Protein AF-A0A0F9FDQ5-F1 (afdb_monomer)

Nearest PDB structures (foldseek):
  1l2q-assembly1_A  TM=9.430E-01  e=1.494E-07  Methanosarcina barkeri
  1tv2-assembly1_A  TM=9.432E-01  e=2.653E-07  Methanosarcina barkeri

Secondary structure (DSSP, 8-state):
---HHHHHHHHHHSEE--HHHIIIIIIIHHHHHHHHHHT----TT-SS---HHHHHHHHHHHHHHHHHH-EEETTTTEEE---HHHHHHHHHTS-S-EEES-GGG-EEE-

Organism: NCBI:txid412755

Foldseek 3Di:
DDDPVVQVVCLQVADADAPVCLVVVQQVVLLVVLCVVLVPDQDPVCNPDPDVSNVVSVVVSVLVSCQRSADADPVSNGGRHDDSCRVVVCVVPPDPWDWDDDDPPIDIDD

Mean predicted ali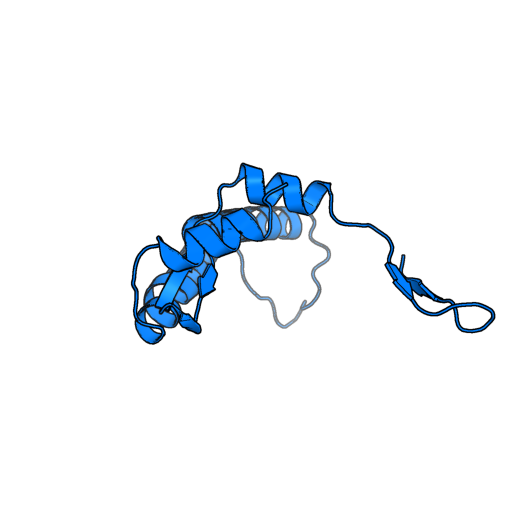gned error: 4.03 Å

Radius of gyration: 17.73 Å; Cα contacts (8 Å, |Δi|>4): 112; chains: 1; bounding box: 37×37×41 Å

Structure (mmCIF, N/CA/C/O backbone):
data_AF-A0A0F9FDQ5-F1
#
_entry.id   AF-A0A0F9FDQ5-F1
#
loop_
_atom_site.group_PDB
_atom_site.id
_atom_site.type_symbol
_atom_site.label_atom_id
_atom_site.label_alt_id
_atom_site.label_comp_id
_atom_site.label_asym_id
_atom_site.label_entity_id
_atom_site.label_seq_id
_atom_site.pdbx_PDB_ins_code
_atom_site.Cartn_x
_atom_site.Cartn_y
_atom_site.Cartn_z
_atom_site.occupancy
_atom_site.B_iso_or_equiv
_atom_site.auth_seq_id
_atom_site.auth_comp_id
_atom_site.auth_asym_id
_atom_site.auth_atom_id
_atom_site.pdbx_PDB_model_num
ATOM 1 N N . MET A 1 1 ? -9.860 3.985 -13.589 1.00 78.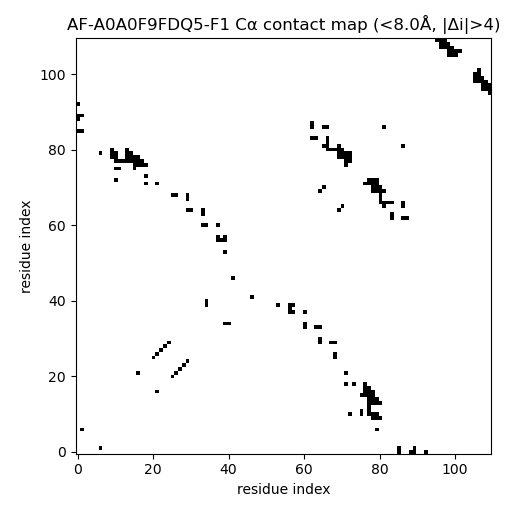19 1 MET A N 1
ATOM 2 C CA . MET A 1 1 ? -8.828 4.687 -12.793 1.00 78.19 1 MET A CA 1
ATOM 3 C C . MET A 1 1 ? -9.513 5.639 -11.818 1.00 78.19 1 MET A C 1
ATOM 5 O O . MET A 1 1 ? -10.336 6.438 -12.253 1.00 78.19 1 MET A O 1
ATOM 9 N N . ILE A 1 2 ? -9.251 5.506 -10.516 1.00 88.88 2 ILE A N 1
ATOM 10 C CA . ILE A 1 2 ? -9.774 6.426 -9.493 1.00 88.88 2 ILE A CA 1
ATOM 11 C C . ILE A 1 2 ? -9.096 7.796 -9.631 1.00 88.88 2 ILE A C 1
ATOM 13 O O . ILE A 1 2 ? -7.899 7.865 -9.901 1.00 88.88 2 ILE A O 1
ATOM 17 N N . SER A 1 3 ? -9.853 8.886 -9.491 1.00 92.88 3 SER A N 1
ATOM 18 C CA . SER A 1 3 ? -9.303 10.241 -9.582 1.00 92.88 3 SER A CA 1
ATOM 19 C C . SER A 1 3 ? -8.827 10.745 -8.221 1.00 92.88 3 SER A C 1
ATOM 21 O O . SER A 1 3 ? -9.341 10.344 -7.176 1.00 92.88 3 SER A O 1
ATOM 23 N N . VAL A 1 4 ? -7.892 11.697 -8.234 1.00 93.81 4 VAL A N 1
ATOM 24 C CA . VAL A 1 4 ? -7.413 12.365 -7.012 1.00 93.81 4 VAL A CA 1
ATOM 25 C C . VAL A 1 4 ? -8.563 13.042 -6.258 1.00 93.81 4 VAL A C 1
ATOM 27 O O . VAL A 1 4 ? -8.624 12.961 -5.038 1.00 93.81 4 VAL A O 1
ATOM 30 N N . ILE A 1 5 ? -9.527 13.636 -6.970 1.00 96.25 5 ILE A N 1
ATOM 31 C CA . ILE A 1 5 ? -10.690 14.300 -6.356 1.00 96.25 5 ILE A CA 1
ATOM 32 C C . ILE A 1 5 ? -11.536 13.301 -5.552 1.00 96.25 5 ILE A C 1
ATOM 34 O O . ILE A 1 5 ? -11.974 13.612 -4.445 1.00 96.25 5 ILE A O 1
ATOM 38 N N . GLU A 1 6 ? -11.737 12.087 -6.071 1.00 95.94 6 GLU A N 1
ATOM 39 C CA . GLU A 1 6 ? -12.472 11.039 -5.357 1.00 95.94 6 GLU A CA 1
ATOM 40 C C . GLU A 1 6 ? -11.704 10.550 -4.120 1.00 95.94 6 GLU A C 1
ATOM 42 O O . GLU A 1 6 ? -12.311 10.344 -3.068 1.00 95.94 6 GLU A O 1
ATOM 47 N N . ILE A 1 7 ? -10.372 10.444 -4.201 1.00 95.69 7 ILE A N 1
ATOM 48 C CA . ILE A 1 7 ? -9.520 10.159 -3.035 1.00 95.69 7 ILE A CA 1
ATOM 49 C C . ILE A 1 7 ? -9.661 11.257 -1.977 1.00 95.69 7 ILE A C 1
ATOM 51 O O . ILE A 1 7 ? -9.911 10.945 -0.814 1.00 95.69 7 ILE A O 1
ATOM 55 N N . CYS A 1 8 ? -9.588 12.534 -2.365 1.00 96.31 8 CYS A N 1
ATOM 56 C CA . CYS A 1 8 ? -9.777 13.657 -1.446 1.00 96.31 8 CYS A CA 1
ATOM 57 C C . CYS A 1 8 ? -11.165 13.6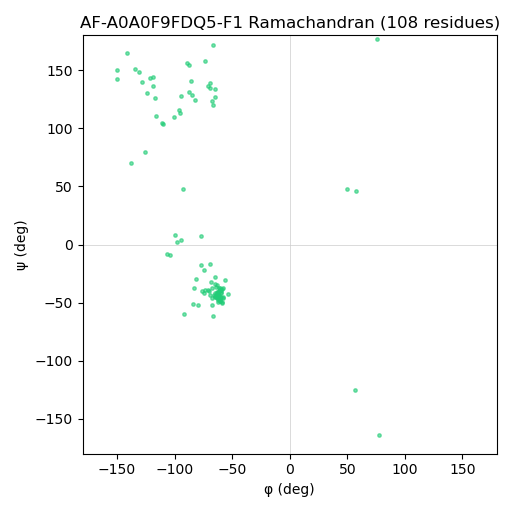27 -0.794 1.00 96.31 8 CYS A C 1
ATOM 59 O O . CYS A 1 8 ? -11.280 13.839 0.413 1.00 96.31 8 CYS A O 1
ATOM 61 N N . ARG A 1 9 ? -12.224 13.313 -1.551 1.00 96.69 9 ARG A N 1
ATOM 62 C CA . ARG A 1 9 ? -13.577 13.161 -1.000 1.00 96.69 9 ARG A CA 1
ATOM 63 C C . ARG A 1 9 ? -13.622 12.047 0.049 1.00 96.69 9 ARG A C 1
ATOM 65 O O . ARG A 1 9 ? -14.110 12.279 1.154 1.00 96.69 9 ARG A O 1
ATOM 72 N N . ARG A 1 10 ? -13.069 10.867 -0.260 1.00 97.31 10 ARG A N 1
ATOM 73 C CA . ARG A 1 10 ? -12.995 9.731 0.677 1.00 97.31 10 ARG A CA 1
ATOM 74 C C . ARG A 1 10 ? -12.143 10.044 1.903 1.00 97.31 10 ARG A C 1
ATOM 76 O O . ARG A 1 10 ? -12.505 9.603 2.986 1.00 97.31 10 ARG A O 1
ATOM 83 N N . ALA A 1 11 ? -11.080 10.833 1.765 1.00 96.56 11 ALA A N 1
ATOM 84 C CA . ALA A 1 11 ? -10.281 11.287 2.899 1.00 96.56 11 ALA A CA 1
ATOM 85 C C . ALA A 1 11 ? -11.123 12.114 3.884 1.00 96.56 11 ALA A C 1
ATOM 87 O O . ALA A 1 11 ? -11.000 11.942 5.085 1.00 96.56 11 ALA A O 1
ATOM 88 N N . HIS A 1 12 ? -12.058 12.939 3.404 1.00 95.94 12 HIS A N 1
ATOM 89 C CA . HIS A 1 12 ? -12.917 13.749 4.278 1.00 95.94 12 HIS A CA 1
ATOM 90 C C . HIS A 1 12 ? -14.120 12.980 4.852 1.00 95.94 12 HIS A C 1
ATOM 92 O O . HIS A 1 12 ? -14.580 13.293 5.953 1.00 95.94 12 HIS A O 1
ATOM 98 N N . THR A 1 13 ? -14.637 11.976 4.133 1.00 96.06 13 THR A N 1
ATOM 99 C CA . THR A 1 13 ? -15.849 11.229 4.526 1.00 96.06 13 THR A CA 1
ATOM 100 C C . THR A 1 13 ? -15.584 9.831 5.094 1.00 96.06 13 THR A C 1
ATOM 102 O O . THR A 1 13 ? -16.523 9.190 5.557 1.00 96.06 13 THR A O 1
ATOM 105 N N . GLY A 1 14 ? -14.348 9.331 5.025 1.00 93.88 14 GLY A N 1
ATOM 106 C CA . GLY A 1 14 ? -13.962 7.972 5.423 1.00 93.88 14 GLY A CA 1
ATOM 107 C C . GLY A 1 14 ? -14.080 7.712 6.924 1.00 93.88 14 GLY A C 1
ATOM 108 O O . GLY A 1 14 ? -14.325 8.625 7.707 1.00 93.88 14 GLY A O 1
ATOM 109 N N . THR A 1 15 ? -13.911 6.466 7.358 1.00 94.69 15 THR A N 1
ATOM 110 C CA . THR A 1 15 ? -14.031 6.101 8.781 1.00 94.69 15 THR A CA 1
ATOM 111 C C . THR A 1 15 ? -12.933 6.768 9.600 1.00 94.69 15 THR A C 1
ATOM 113 O O . THR A 1 15 ? -11.763 6.632 9.249 1.00 94.69 15 THR A O 1
ATOM 116 N N . LYS A 1 16 ? -13.296 7.481 10.675 1.00 96.12 16 LYS A N 1
ATOM 117 C CA . LYS A 1 16 ? -12.319 8.039 11.621 1.00 96.12 16 LYS A CA 1
ATOM 118 C C . LYS A 1 16 ? -11.656 6.918 12.411 1.00 96.12 16 LYS A C 1
ATOM 120 O O . LYS A 1 16 ? -12.357 6.039 12.904 1.00 96.12 16 LYS A O 1
ATOM 125 N N . MET A 1 17 ? -10.343 6.993 12.547 1.00 95.50 17 MET A N 1
ATOM 126 C CA . MET A 1 17 ? -9.545 6.085 13.363 1.00 95.50 17 MET A CA 1
ATOM 127 C C . MET A 1 17 ? -8.325 6.846 13.873 1.00 95.50 17 MET A C 1
ATOM 129 O O . MET A 1 17 ? -7.872 7.785 13.220 1.00 95.50 17 MET A O 1
ATOM 133 N N . ASP A 1 18 ? -7.818 6.478 15.039 1.00 96.38 18 ASP A N 1
ATOM 134 C CA . ASP A 1 18 ? -6.509 6.927 15.485 1.00 96.38 18 ASP A CA 1
ATOM 135 C C . ASP A 1 18 ? -5.393 6.206 14.711 1.00 96.38 18 ASP A C 1
ATOM 137 O O . ASP A 1 18 ? -5.590 5.141 14.122 1.00 96.38 18 ASP A O 1
ATOM 141 N N . GLN A 1 19 ? -4.214 6.822 14.679 1.00 94.88 19 GLN A N 1
ATOM 142 C CA . GLN A 1 19 ? -3.095 6.294 13.907 1.00 94.88 19 GLN A CA 1
ATOM 143 C C . GLN A 1 19 ? -2.534 5.001 14.514 1.00 94.88 19 GLN A C 1
ATOM 145 O O . GLN A 1 19 ? -2.232 4.070 13.777 1.00 94.88 19 GLN A O 1
ATOM 150 N N . GLU A 1 20 ? -2.433 4.923 15.841 1.00 96.25 20 GLU A N 1
ATOM 151 C CA . GLU A 1 20 ? -1.854 3.766 16.531 1.00 96.25 20 GLU A CA 1
ATOM 152 C C . GLU A 1 20 ? -2.693 2.500 16.308 1.00 96.25 20 GLU A C 1
ATOM 154 O O . GLU A 1 20 ? -2.160 1.455 15.933 1.00 9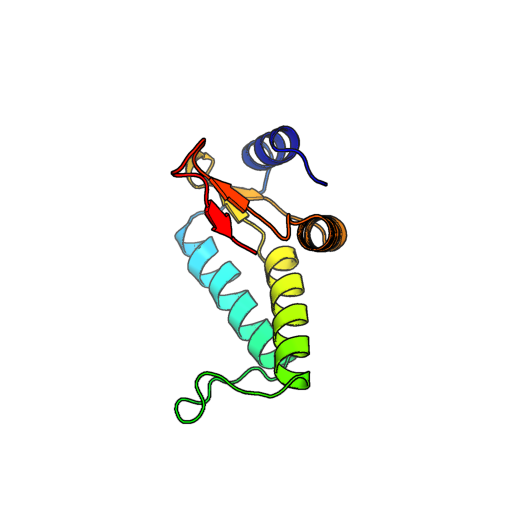6.25 20 GLU A O 1
ATOM 159 N N . GLY A 1 21 ? -4.017 2.610 16.427 1.00 95.44 21 GLY A N 1
ATOM 160 C CA . GLY A 1 21 ? -4.946 1.537 16.104 1.00 95.44 21 GLY A CA 1
ATOM 161 C C . GLY A 1 21 ? -4.915 1.168 14.620 1.00 95.44 21 GLY A C 1
ATOM 162 O O . GLY A 1 21 ? -5.011 -0.010 14.275 1.00 95.44 21 GLY A O 1
ATOM 163 N N . PHE A 1 22 ? -4.743 2.134 13.711 1.00 96.81 22 PHE A N 1
ATOM 164 C CA . PHE A 1 22 ? -4.576 1.806 12.293 1.00 96.81 22 PHE A CA 1
ATOM 165 C C . PHE A 1 22 ? -3.300 0.985 12.054 1.00 96.81 22 PHE A C 1
ATOM 167 O O . PHE A 1 22 ? -3.351 -0.043 11.375 1.00 96.81 22 PHE A O 1
ATOM 174 N N . ASP A 1 23 ? -2.179 1.391 12.643 1.00 96.50 23 ASP A N 1
ATOM 175 C CA . ASP A 1 23 ? -0.882 0.743 12.453 1.00 96.50 23 ASP A CA 1
ATOM 176 C C . ASP A 1 23 ? -0.846 -0.671 13.071 1.00 96.50 23 ASP A C 1
ATOM 178 O O . ASP A 1 23 ? -0.411 -1.635 12.432 1.00 96.50 23 ASP A O 1
ATOM 182 N N . LEU A 1 24 ? -1.342 -0.829 14.301 1.00 96.31 24 LEU A N 1
ATOM 183 C CA . LEU A 1 24 ? -1.280 -2.100 15.027 1.00 96.31 24 LEU A CA 1
ATOM 184 C C . LEU A 1 24 ? -2.431 -3.048 14.660 1.00 96.31 24 LEU A C 1
ATOM 186 O O . LEU A 1 24 ? -2.197 -4.207 14.303 1.00 96.31 24 LEU A O 1
ATOM 190 N N . ASP A 1 25 ? -3.677 -2.578 14.705 1.00 95.38 25 ASP A N 1
ATOM 191 C CA . ASP A 1 25 ? -4.834 -3.467 14.556 1.00 95.38 25 ASP A CA 1
ATOM 192 C C . ASP A 1 25 ? -5.166 -3.739 13.088 1.00 95.38 25 ASP A C 1
ATOM 194 O O . ASP A 1 25 ? -5.549 -4.858 12.728 1.00 95.38 25 ASP A O 1
ATOM 198 N N . VAL A 1 26 ? -5.019 -2.728 12.223 1.00 96.44 26 VAL A N 1
ATOM 199 C CA . VAL A 1 26 ? -5.390 -2.842 10.807 1.00 96.44 26 VAL A CA 1
ATOM 200 C C . VAL A 1 26 ? -4.200 -3.284 9.965 1.00 96.44 26 VAL A C 1
ATOM 202 O O . VAL A 1 26 ? -4.276 -4.329 9.322 1.00 96.44 26 VAL A O 1
ATOM 205 N N . VAL A 1 27 ? -3.105 -2.521 9.954 1.00 97.19 27 VAL A N 1
ATOM 206 C CA . VAL A 1 27 ? -1.939 -2.788 9.097 1.00 97.19 27 VAL A CA 1
ATOM 207 C C . VAL A 1 27 ? -1.252 -4.079 9.535 1.00 97.19 27 VAL A C 1
ATOM 209 O O . VAL A 1 27 ? -1.224 -5.040 8.764 1.00 97.19 27 VAL A O 1
ATOM 212 N N . TYR A 1 28 ? -0.748 -4.151 10.770 1.00 97.12 28 TYR A N 1
ATOM 213 C CA . TYR A 1 28 ? -0.063 -5.354 11.250 1.00 97.12 28 TYR A CA 1
ATOM 214 C C . TYR A 1 28 ? -1.012 -6.561 11.328 1.00 97.12 28 TYR A C 1
ATOM 216 O O . TYR A 1 28 ? -0.680 -7.648 10.843 1.00 97.12 28 TYR A O 1
ATOM 224 N N . GLY A 1 29 ? -2.226 -6.363 11.854 1.00 97.44 29 GLY A N 1
ATOM 225 C CA . GLY A 1 29 ? -3.237 -7.415 11.958 1.00 97.44 29 GLY A CA 1
ATOM 226 C C . GLY A 1 29 ? -3.616 -8.049 10.613 1.00 97.44 29 GLY A C 1
ATOM 227 O O . GLY A 1 29 ? -3.661 -9.278 10.508 1.00 97.44 29 GLY A O 1
ATOM 228 N N . ASN A 1 30 ? -3.864 -7.250 9.569 1.00 97.75 30 ASN A N 1
ATOM 229 C CA . ASN A 1 30 ? -4.197 -7.784 8.244 1.00 97.75 30 ASN A CA 1
ATOM 230 C C . ASN A 1 30 ? -2.980 -8.388 7.542 1.00 97.75 30 ASN A C 1
ATOM 232 O O . ASN A 1 30 ? -3.122 -9.431 6.905 1.00 97.75 30 ASN A O 1
ATOM 236 N N . ALA A 1 31 ? -1.798 -7.774 7.667 1.00 97.19 31 ALA A N 1
ATOM 237 C CA . ALA A 1 31 ? -0.575 -8.297 7.063 1.00 97.19 31 ALA A CA 1
ATOM 238 C C . ALA A 1 31 ? -0.284 -9.709 7.577 1.00 97.19 31 ALA A C 1
ATOM 240 O O . ALA A 1 31 ? -0.136 -10.635 6.783 1.00 97.19 31 ALA A O 1
ATOM 241 N N . ARG A 1 32 ? -0.322 -9.905 8.901 1.00 97.38 32 ARG A N 1
ATOM 242 C CA . ARG A 1 32 ? -0.119 -11.219 9.517 1.00 97.38 32 ARG A CA 1
ATOM 243 C C . ARG A 1 32 ? -1.136 -12.254 9.025 1.00 97.38 32 ARG A C 1
ATOM 245 O O . ARG A 1 32 ? -0.737 -13.324 8.574 1.00 97.38 32 ARG A O 1
ATOM 252 N N . LYS A 1 33 ? -2.434 -11.923 9.054 1.00 97.62 33 LYS A N 1
ATOM 253 C CA . LYS A 1 33 ? -3.506 -12.826 8.589 1.00 97.62 33 LYS A CA 1
ATOM 254 C C . LYS A 1 33 ? -3.335 -13.226 7.124 1.00 97.62 33 LYS A C 1
ATOM 256 O O . LYS A 1 33 ? -3.630 -14.360 6.762 1.00 97.62 33 LYS A O 1
ATOM 261 N N . LEU A 1 34 ? -2.898 -12.299 6.272 1.00 97.94 34 LEU A N 1
ATOM 262 C CA . LEU A 1 34 ? -2.703 -12.569 4.851 1.00 97.94 34 LEU A CA 1
ATOM 263 C C . LEU A 1 34 ? -1.431 -13.374 4.592 1.00 97.94 34 LEU A C 1
ATOM 265 O O . LEU A 1 34 ? -1.490 -14.306 3.797 1.00 97.94 34 LEU A O 1
ATOM 269 N N . CYS A 1 35 ? -0.327 -13.103 5.291 1.00 97.50 35 CYS A N 1
ATOM 270 C CA . CYS A 1 35 ? 0.866 -13.946 5.199 1.00 97.50 35 CYS A CA 1
ATOM 271 C C . CYS A 1 35 ? 0.552 -15.398 5.587 1.00 97.50 35 CYS A C 1
ATOM 273 O O . CYS A 1 35 ? 0.905 -16.311 4.846 1.00 97.50 35 CYS A O 1
ATOM 275 N N . GLU A 1 36 ? -0.194 -15.605 6.678 1.00 97.44 36 GLU A N 1
ATOM 276 C CA . GLU A 1 36 ? -0.661 -16.934 7.096 1.00 97.44 36 GLU A CA 1
ATOM 277 C C . GLU A 1 36 ? -1.593 -17.566 6.039 1.00 97.44 36 GLU A C 1
ATOM 279 O O . GLU A 1 36 ? -1.385 -18.706 5.632 1.00 97.44 36 GLU A O 1
ATOM 284 N N . LYS A 1 37 ? -2.586 -16.819 5.525 1.00 97.94 37 LYS A N 1
ATOM 285 C CA . LYS A 1 37 ? -3.541 -17.295 4.499 1.00 97.94 37 LYS A CA 1
ATOM 286 C C . LYS A 1 37 ? -2.861 -17.729 3.196 1.00 97.94 37 LYS A C 1
ATOM 288 O O . LYS A 1 37 ? -3.319 -18.679 2.566 1.00 97.94 37 LYS A O 1
ATOM 293 N N . TYR A 1 38 ? -1.831 -17.005 2.765 1.00 97.62 38 TYR A N 1
ATOM 294 C CA . TYR A 1 38 ? -1.140 -17.230 1.493 1.00 97.62 38 TY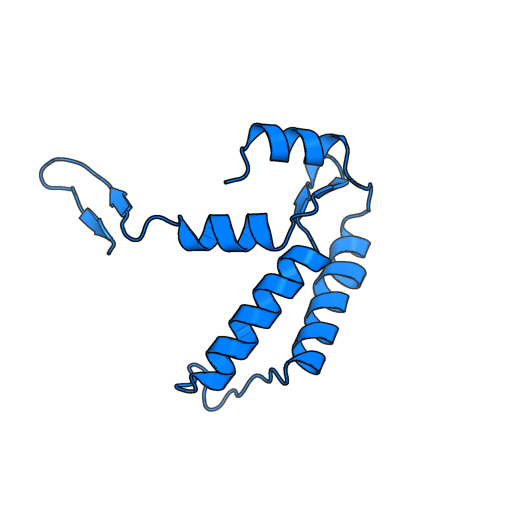R A CA 1
ATOM 295 C C . TYR A 1 38 ? 0.156 -18.045 1.639 1.00 97.62 38 TYR A C 1
ATOM 297 O O . TYR A 1 38 ? 0.840 -18.263 0.641 1.00 97.62 38 TYR A O 1
ATOM 305 N N . GLY A 1 39 ? 0.502 -18.504 2.848 1.00 96.69 39 GLY A N 1
ATOM 306 C CA . GLY A 1 39 ? 1.728 -19.269 3.095 1.00 96.69 39 GLY A CA 1
ATOM 307 C C . GLY A 1 39 ? 2.987 -18.502 2.680 1.00 96.69 39 GLY A C 1
ATOM 308 O O . GLY A 1 39 ? 3.822 -19.033 1.947 1.00 96.69 39 GLY A O 1
ATOM 309 N N . ILE A 1 40 ? 3.069 -17.225 3.061 1.00 96.69 40 ILE A N 1
ATOM 310 C CA . ILE A 1 40 ? 4.205 -16.350 2.756 1.00 96.69 40 ILE A CA 1
ATOM 311 C C . ILE A 1 40 ? 5.147 -16.357 3.955 1.00 96.69 40 ILE A C 1
ATOM 313 O O . ILE A 1 40 ? 4.802 -15.857 5.027 1.00 96.69 40 ILE A O 1
ATOM 317 N N . GLU A 1 41 ? 6.352 -16.874 3.745 1.00 93.88 41 GLU A N 1
ATOM 318 C CA . GLU A 1 41 ? 7.407 -16.930 4.752 1.00 93.88 41 GLU A CA 1
ATOM 319 C C . GLU A 1 41 ? 8.701 -16.341 4.189 1.00 93.88 41 GLU A C 1
ATOM 321 O O . GLU A 1 41 ? 9.048 -16.545 3.025 1.00 93.88 41 GLU A O 1
ATOM 326 N N . TYR A 1 42 ? 9.410 -15.579 5.020 1.00 91.81 42 TYR A N 1
ATOM 327 C CA . TYR A 1 42 ? 10.701 -15.011 4.650 1.00 91.81 42 TYR A CA 1
ATOM 328 C C . TYR A 1 42 ? 11.820 -16.025 4.906 1.00 91.81 42 TYR A C 1
ATOM 330 O O . TYR A 1 42 ? 11.944 -16.532 6.020 1.00 91.81 42 TYR A O 1
ATOM 338 N N . ALA A 1 43 ? 12.656 -16.263 3.893 1.00 93.94 43 ALA A N 1
ATOM 339 C CA . ALA A 1 43 ? 13.829 -17.130 3.966 1.00 93.94 43 ALA A CA 1
ATOM 340 C C . ALA A 1 43 ? 15.122 -16.286 3.883 1.00 93.94 43 ALA A C 1
ATOM 342 O O . ALA A 1 43 ? 15.480 -15.837 2.791 1.00 93.94 43 ALA A O 1
ATOM 343 N N . PRO A 1 44 ? 15.838 -16.054 5.000 1.00 94.88 44 PRO A N 1
ATOM 344 C CA . PRO A 1 44 ? 17.072 -15.255 5.023 1.00 94.88 44 PRO A CA 1
ATOM 345 C C . PRO A 1 44 ? 18.176 -15.745 4.075 1.00 94.88 44 PRO A C 1
ATOM 347 O O . PRO A 1 44 ? 18.974 -14.957 3.575 1.00 94.88 44 PRO A O 1
ATOM 350 N N . GLU A 1 45 ? 18.221 -17.048 3.832 1.00 96.56 45 GLU A N 1
ATOM 351 C CA . GLU A 1 45 ? 19.200 -17.746 3.005 1.00 96.56 45 GLU A CA 1
ATOM 352 C C . GLU A 1 45 ? 18.913 -17.562 1.510 1.00 96.56 45 GLU A C 1
ATOM 354 O O . GLU A 1 45 ? 19.793 -17.775 0.678 1.00 96.56 45 GLU A O 1
ATOM 359 N N . ASN A 1 46 ? 17.688 -17.148 1.171 1.00 94.62 46 ASN A N 1
ATOM 360 C CA . ASN A 1 46 ? 17.249 -16.868 -0.187 1.00 94.62 46 ASN A CA 1
ATOM 361 C C . ASN A 1 46 ? 16.389 -15.588 -0.232 1.00 94.62 46 ASN A C 1
ATOM 363 O O . ASN A 1 46 ? 15.179 -15.655 -0.459 1.00 94.62 46 ASN A O 1
ATOM 367 N N . PRO A 1 47 ? 16.996 -14.407 -0.018 1.00 92.12 47 PRO A N 1
ATOM 368 C CA . PRO A 1 47 ? 16.264 -13.146 0.108 1.00 92.12 47 PRO A CA 1
ATOM 369 C C . PRO A 1 47 ? 15.619 -12.673 -1.205 1.00 92.12 47 PRO A C 1
ATOM 371 O O . PRO A 1 47 ? 14.743 -11.811 -1.176 1.00 92.12 47 PRO A O 1
ATOM 374 N N . VAL A 1 48 ? 16.045 -13.217 -2.352 1.00 93.94 48 VAL A N 1
ATOM 375 C CA . VAL A 1 48 ? 15.471 -12.948 -3.679 1.00 93.94 48 VAL A CA 1
ATOM 376 C C . VAL A 1 48 ? 15.097 -14.289 -4.322 1.00 93.94 48 VAL A C 1
ATOM 378 O O . VAL A 1 48 ? 15.870 -14.824 -5.119 1.00 93.94 48 VAL A O 1
ATOM 381 N N . PRO A 1 49 ? 13.953 -14.880 -3.938 1.00 92.69 49 PRO A N 1
ATOM 382 C CA . PRO A 1 49 ? 13.548 -16.183 -4.438 1.00 92.69 49 PRO A CA 1
ATOM 383 C C . PRO A 1 49 ? 13.131 -16.122 -5.911 1.00 92.69 49 PRO A C 1
ATOM 385 O O . PRO A 1 49 ? 12.367 -15.250 -6.315 1.00 92.69 49 PRO A O 1
ATOM 388 N N . SER A 1 50 ? 13.581 -17.103 -6.693 1.00 94.12 50 SER A N 1
ATOM 389 C CA . SER A 1 50 ? 13.139 -17.346 -8.075 1.00 94.12 50 SER A CA 1
ATOM 390 C C . SER A 1 50 ? 11.983 -18.355 -8.120 1.00 94.12 50 SER A C 1
ATOM 392 O O . SER A 1 50 ? 12.051 -19.349 -8.839 1.00 94.12 50 SER A O 1
ATOM 394 N N . ASP A 1 51 ? 10.974 -18.151 -7.274 1.00 94.88 51 ASP A N 1
ATOM 395 C CA . ASP A 1 51 ? 9.774 -18.988 -7.182 1.00 94.88 51 ASP A CA 1
ATOM 396 C C . ASP A 1 51 ? 8.565 -18.185 -7.684 1.00 94.88 51 ASP A C 1
ATOM 398 O O . ASP A 1 51 ? 8.073 -17.285 -6.997 1.00 94.88 51 ASP A O 1
ATOM 402 N N . ASP A 1 52 ? 8.114 -18.502 -8.900 1.00 95.88 52 ASP A N 1
ATOM 403 C CA . ASP A 1 52 ? 7.000 -17.811 -9.560 1.00 95.88 52 ASP A CA 1
ATOM 404 C C . ASP A 1 52 ? 5.669 -18.004 -8.811 1.00 95.88 52 ASP A C 1
ATOM 406 O O . ASP A 1 52 ? 4.857 -17.083 -8.741 1.00 95.88 52 ASP A O 1
ATOM 410 N N . ASP A 1 53 ? 5.456 -19.167 -8.188 1.00 96.31 53 ASP A N 1
ATOM 411 C CA . ASP A 1 53 ? 4.235 -19.453 -7.426 1.00 96.31 53 ASP A CA 1
ATOM 412 C C . ASP A 1 53 ? 4.211 -18.636 -6.124 1.00 96.31 53 ASP A C 1
ATOM 414 O O . ASP A 1 53 ? 3.186 -18.054 -5.753 1.00 96.31 53 ASP A O 1
ATOM 418 N N . LEU A 1 54 ? 5.360 -18.491 -5.454 1.00 96.06 54 LEU A N 1
ATOM 419 C CA . LEU A 1 54 ? 5.491 -17.556 -4.334 1.00 96.06 54 LEU A CA 1
ATOM 420 C C . LEU A 1 54 ? 5.236 -16.107 -4.776 1.00 96.06 54 LEU A C 1
ATOM 422 O O . LEU A 1 54 ? 4.520 -15.383 -4.079 1.00 96.06 54 LEU A O 1
ATOM 426 N N . ALA A 1 55 ? 5.778 -15.683 -5.922 1.00 96.31 55 ALA A N 1
ATOM 427 C CA . ALA A 1 55 ? 5.560 -14.338 -6.454 1.00 96.31 55 ALA A CA 1
ATOM 428 C C . ALA A 1 55 ? 4.068 -14.054 -6.715 1.00 96.31 55 ALA A C 1
ATOM 430 O O . ALA A 1 55 ? 3.551 -13.015 -6.288 1.00 96.31 55 ALA A O 1
ATOM 431 N N . ASP A 1 56 ? 3.350 -15.002 -7.323 1.00 97.12 56 ASP A N 1
ATOM 432 C CA . ASP A 1 56 ? 1.909 -14.901 -7.565 1.00 97.12 56 ASP A CA 1
ATOM 433 C C . ASP A 1 56 ? 1.108 -14.817 -6.257 1.00 97.12 56 ASP A C 1
ATOM 435 O O . ASP A 1 56 ? 0.208 -13.974 -6.121 1.00 97.12 56 ASP A O 1
ATOM 439 N N . ARG A 1 57 ? 1.450 -15.636 -5.251 1.00 97.56 57 ARG A N 1
ATOM 440 C CA . ARG A 1 57 ? 0.804 -15.579 -3.929 1.00 97.56 57 ARG A CA 1
ATOM 441 C C . ARG A 1 57 ? 1.039 -14.243 -3.234 1.00 97.56 57 ARG A C 1
ATOM 443 O O . ARG A 1 57 ? 0.087 -13.677 -2.691 1.00 97.56 57 ARG A O 1
ATOM 450 N N . VAL A 1 58 ? 2.261 -13.710 -3.286 1.00 96.94 58 VAL A N 1
ATOM 451 C CA . VAL A 1 58 ? 2.596 -12.391 -2.727 1.00 96.94 58 VAL A CA 1
ATOM 452 C C . VAL A 1 58 ? 1.796 -11.290 -3.420 1.00 96.94 58 VAL A C 1
ATOM 454 O O . VAL A 1 58 ? 1.222 -10.438 -2.739 1.00 96.94 58 VAL A O 1
ATOM 457 N N . TYR A 1 59 ? 1.679 -11.325 -4.749 1.00 96.69 59 TYR A N 1
ATOM 458 C CA . TYR A 1 59 ? 0.871 -10.357 -5.490 1.00 96.69 59 TYR A CA 1
ATOM 459 C C . TYR A 1 59 ? -0.608 -10.404 -5.077 1.00 96.69 59 TYR A C 1
ATOM 461 O O . TYR A 1 59 ? -1.202 -9.368 -4.763 1.00 96.69 59 TYR A O 1
ATOM 469 N N . GLN A 1 60 ? -1.211 -11.597 -5.012 1.00 97.31 60 GLN A N 1
ATOM 470 C CA . GLN A 1 60 ? -2.608 -11.742 -4.588 1.00 97.31 60 GLN A CA 1
ATOM 471 C C . GLN A 1 60 ? -2.823 -11.282 -3.140 1.00 97.31 60 GLN A C 1
ATOM 473 O O . GLN A 1 6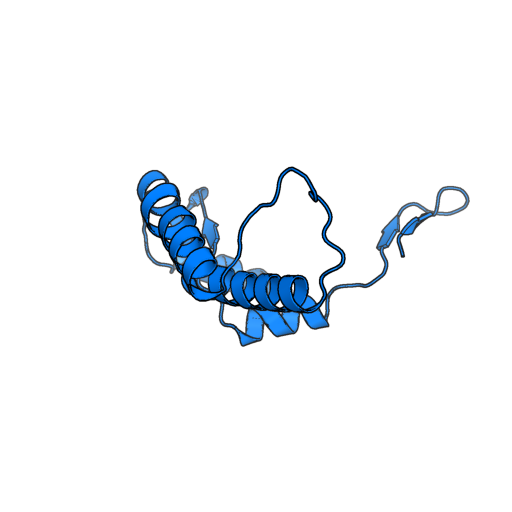0 ? -3.813 -10.597 -2.862 1.00 97.31 60 GLN A O 1
ATOM 478 N N . ALA A 1 61 ? -1.891 -11.605 -2.237 1.00 97.81 61 ALA A N 1
ATOM 479 C CA . ALA A 1 61 ? -1.920 -11.153 -0.851 1.00 97.81 61 ALA A CA 1
ATOM 480 C C . ALA A 1 61 ? -1.814 -9.626 -0.747 1.00 97.81 61 ALA A C 1
ATOM 482 O O . ALA A 1 61 ? -2.559 -9.017 0.017 1.00 97.81 61 ALA A O 1
ATOM 483 N N . ALA A 1 62 ? -0.953 -8.990 -1.547 1.00 97.25 62 ALA A N 1
ATOM 484 C CA . ALA A 1 62 ? -0.798 -7.539 -1.573 1.00 97.25 62 ALA A CA 1
ATOM 485 C C . ALA A 1 62 ? -2.071 -6.827 -2.063 1.00 97.25 62 ALA A C 1
ATOM 487 O O . ALA A 1 62 ? -2.494 -5.834 -1.468 1.00 97.25 62 ALA A O 1
ATOM 488 N N . VAL A 1 63 ? -2.729 -7.351 -3.104 1.00 97.31 63 VAL A N 1
ATOM 489 C CA . VAL A 1 63 ? -4.015 -6.810 -3.575 1.00 97.31 63 VAL A CA 1
ATOM 490 C C . VAL A 1 63 ? -5.087 -6.941 -2.490 1.00 97.31 63 VAL A C 1
ATOM 492 O O . VAL A 1 63 ? -5.791 -5.970 -2.206 1.00 97.31 63 VAL A O 1
ATOM 495 N N . ASP A 1 64 ? -5.196 -8.109 -1.847 1.00 97.69 64 ASP A N 1
ATOM 496 C CA . ASP A 1 64 ? -6.113 -8.316 -0.720 1.00 97.69 64 ASP A CA 1
ATOM 497 C C . ASP A 1 64 ? -5.805 -7.372 0.446 1.00 97.69 64 ASP A C 1
ATOM 499 O O . ASP A 1 64 ? -6.726 -6.808 1.039 1.00 97.69 64 ASP A O 1
ATOM 503 N N . PHE A 1 65 ? -4.525 -7.156 0.742 1.00 98.06 65 PHE A N 1
ATOM 504 C CA . PHE A 1 65 ? -4.078 -6.279 1.813 1.00 98.06 65 PHE A CA 1
ATOM 505 C C . PHE A 1 65 ? -4.517 -4.837 1.574 1.00 98.06 65 PHE A C 1
ATOM 507 O O . PHE A 1 65 ? -5.143 -4.240 2.445 1.00 98.06 65 PHE A O 1
ATOM 514 N N . VAL A 1 66 ? -4.276 -4.287 0.381 1.00 97.12 66 VAL A N 1
ATOM 515 C CA . VAL A 1 66 ? -4.684 -2.911 0.049 1.00 97.12 66 VAL A CA 1
ATOM 516 C C . VAL A 1 66 ? -6.203 -2.743 0.144 1.00 97.12 66 VAL A C 1
ATOM 518 O O . VAL A 1 66 ? -6.681 -1.729 0.654 1.00 97.12 66 VAL A O 1
ATOM 521 N N . VAL A 1 67 ? -6.973 -3.741 -0.297 1.00 97.00 67 VAL A N 1
ATOM 5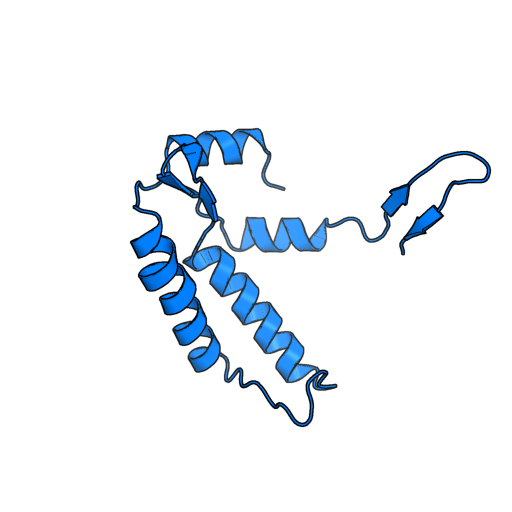22 C CA . VAL A 1 67 ? -8.444 -3.709 -0.239 1.00 97.00 67 VAL A CA 1
ATOM 523 C C . VAL A 1 67 ? -8.955 -3.795 1.204 1.00 97.00 67 VAL A C 1
ATOM 525 O O . VAL A 1 67 ? -9.858 -3.048 1.588 1.00 97.00 67 VAL A O 1
ATOM 528 N N . GLN A 1 68 ? -8.382 -4.683 2.022 1.00 96.31 68 GLN A N 1
ATOM 529 C CA . GLN A 1 68 ? -8.809 -4.891 3.408 1.00 96.31 68 GLN A CA 1
ATOM 530 C C . GLN A 1 68 ? -8.354 -3.762 4.335 1.00 96.31 68 GLN A C 1
ATOM 532 O O . GLN A 1 68 ? -9.142 -3.298 5.160 1.00 96.31 68 GLN A O 1
ATOM 537 N N . THR A 1 69 ? -7.124 -3.281 4.182 1.00 96.94 69 THR A N 1
ATOM 538 C CA . THR A 1 69 ? -6.519 -2.241 5.023 1.00 96.94 69 THR A CA 1
ATOM 539 C C . THR A 1 69 ? -7.000 -0.855 4.601 1.00 96.94 69 THR A C 1
ATOM 541 O O . THR A 1 69 ? -7.599 -0.134 5.405 1.00 96.94 69 THR A O 1
ATOM 544 N N . GLY A 1 70 ? -6.896 -0.524 3.314 1.00 95.69 70 GLY A N 1
ATOM 545 C CA . GLY A 1 70 ? -7.082 0.836 2.812 1.00 95.69 70 GLY A CA 1
ATOM 546 C C . GLY A 1 70 ? -5.858 1.718 3.071 1.00 95.69 70 GLY A C 1
ATOM 547 O O . GLY A 1 70 ? -4.770 1.225 3.351 1.00 95.69 70 GLY A O 1
ATOM 548 N N . VAL A 1 71 ? -6.042 3.032 2.967 1.00 96.06 71 VAL A N 1
ATOM 549 C CA . VAL A 1 71 ? -4.982 4.035 3.154 1.00 96.06 71 VAL A CA 1
ATOM 550 C C . VAL A 1 71 ? -5.404 5.017 4.236 1.00 96.06 71 VAL A C 1
ATOM 552 O O . VAL A 1 71 ? -6.512 5.546 4.186 1.00 96.06 71 VAL A O 1
ATOM 555 N N . TYR A 1 72 ? -4.534 5.275 5.206 1.00 97.56 72 TYR A N 1
ATOM 556 C CA . TYR A 1 72 ? -4.793 6.255 6.254 1.00 97.56 72 TYR A CA 1
ATOM 557 C C . TYR A 1 72 ? -4.358 7.656 5.820 1.00 97.56 72 TYR A C 1
ATOM 559 O O . TYR A 1 72 ? -3.252 7.853 5.321 1.00 97.56 72 TYR A O 1
ATOM 567 N N . CYS A 1 73 ? -5.240 8.637 6.004 1.00 97.12 73 CYS A N 1
ATOM 568 C CA . CYS A 1 73 ? -4.941 10.047 5.799 1.00 97.12 73 CYS A CA 1
ATOM 569 C C . CYS A 1 73 ? -4.681 10.702 7.157 1.00 97.12 73 CYS A C 1
ATOM 571 O O . CYS A 1 73 ? -5.611 10.898 7.942 1.00 97.12 73 CYS A O 1
ATOM 573 N N . THR A 1 74 ? -3.423 11.058 7.414 1.00 95.94 74 THR A N 1
ATOM 574 C CA . THR A 1 74 ? -2.962 11.648 8.680 1.00 95.94 74 THR A CA 1
ATOM 575 C C . THR A 1 74 ? -3.639 12.980 8.991 1.00 95.94 74 THR A C 1
ATOM 577 O O . THR A 1 74 ? -3.998 13.217 10.139 1.00 95.94 74 THR A O 1
ATOM 580 N N . ASP A 1 75 ? -3.898 13.808 7.974 1.00 96.19 75 ASP A N 1
ATOM 581 C CA . ASP A 1 75 ? -4.495 15.141 8.150 1.00 96.19 75 ASP A CA 1
ATOM 582 C C . ASP A 1 75 ? -5.958 15.091 8.607 1.00 96.19 75 ASP A C 1
ATOM 584 O O . ASP A 1 75 ? -6.438 15.973 9.316 1.00 96.19 75 ASP A O 1
ATOM 588 N N . THR A 1 76 ? -6.694 14.059 8.185 1.00 96.38 76 THR A N 1
ATOM 589 C CA . THR A 1 76 ? -8.128 13.905 8.488 1.00 96.38 76 THR A CA 1
ATOM 590 C C . THR A 1 76 ? -8.408 12.821 9.528 1.00 96.38 76 THR A C 1
ATOM 592 O O . THR A 1 76 ? -9.553 12.692 9.975 1.00 96.38 76 THR A O 1
ATOM 595 N N . SER A 1 77 ? -7.375 12.058 9.903 1.00 97.06 77 SER A N 1
ATOM 596 C CA . SER A 1 77 ? -7.426 10.862 10.750 1.00 97.06 77 SER A CA 1
ATOM 597 C C . SER A 1 77 ? -8.496 9.871 10.291 1.00 97.06 77 SER A C 1
ATOM 599 O O . SER A 1 77 ? -9.358 9.440 11.063 1.00 97.06 77 SER A O 1
ATOM 601 N N . ARG A 1 78 ? -8.512 9.578 8.985 1.00 97.25 78 ARG A N 1
ATOM 602 C CA . ARG A 1 78 ? -9.537 8.741 8.346 1.00 97.25 78 ARG A CA 1
ATOM 603 C C . ARG A 1 78 ? -8.947 7.714 7.395 1.00 97.25 78 ARG A C 1
ATOM 605 O O . ARG A 1 78 ? -7.926 7.944 6.753 1.00 97.25 78 ARG A O 1
ATOM 612 N N . ILE A 1 79 ? -9.658 6.598 7.261 1.00 97.00 79 ILE A N 1
ATOM 613 C CA . ILE A 1 79 ? -9.309 5.502 6.356 1.00 97.00 79 ILE A CA 1
ATOM 614 C C . ILE A 1 79 ? -10.034 5.668 5.020 1.00 97.00 79 ILE A C 1
ATOM 616 O O . ILE A 1 79 ? -11.264 5.755 4.953 1.00 97.00 79 ILE A O 1
ATOM 620 N N . ILE A 1 80 ? -9.260 5.621 3.943 1.00 97.19 80 ILE A N 1
ATOM 621 C CA . ILE A 1 80 ? -9.708 5.584 2.557 1.00 97.19 80 ILE A CA 1
ATOM 622 C C . ILE A 1 80 ? -9.747 4.121 2.117 1.00 97.19 80 ILE A C 1
ATOM 624 O O . ILE A 1 80 ? -8.712 3.466 1.999 1.00 97.19 80 ILE A O 1
ATOM 628 N N . LYS A 1 81 ? -10.946 3.591 1.861 1.00 96.12 81 LYS A N 1
ATOM 629 C CA . LYS A 1 81 ? -11.110 2.240 1.310 1.00 96.12 81 LYS A CA 1
ATOM 630 C C . LYS A 1 81 ? -11.025 2.252 -0.214 1.00 96.12 81 LYS A C 1
ATOM 632 O O . LYS A 1 81 ? -11.566 3.145 -0.876 1.00 96.12 81 LYS A O 1
ATOM 637 N N . LEU A 1 82 ? -10.364 1.229 -0.747 1.00 95.88 82 LEU A N 1
ATOM 638 C CA . LEU A 1 82 ? -10.208 0.971 -2.174 1.00 95.88 82 LEU A CA 1
ATOM 639 C C . LEU A 1 82 ? -10.841 -0.377 -2.508 1.00 95.88 82 LEU A C 1
ATOM 641 O O . LEU A 1 82 ? -10.794 -1.319 -1.720 1.00 95.88 82 LEU A O 1
ATOM 645 N N . THR A 1 83 ? -11.444 -0.470 -3.685 1.00 96.38 83 THR A N 1
ATOM 646 C CA . THR A 1 83 ? -11.992 -1.730 -4.193 1.00 96.38 83 THR A CA 1
ATOM 647 C C . THR A 1 83 ? -10.927 -2.514 -4.953 1.00 96.38 83 THR A C 1
ATOM 649 O O . THR A 1 83 ? -10.017 -1.931 -5.540 1.00 96.38 83 THR A O 1
ATOM 652 N N . ARG A 1 84 ? -11.077 -3.843 -5.026 1.00 95.81 84 ARG A N 1
ATOM 653 C CA . ARG A 1 84 ? -10.172 -4.701 -5.810 1.00 95.81 84 ARG A CA 1
ATOM 654 C C . ARG A 1 84 ? -10.045 -4.228 -7.260 1.00 95.81 84 ARG A C 1
ATOM 656 O O . ARG A 1 84 ? -8.939 -4.155 -7.775 1.00 95.81 84 ARG A O 1
ATOM 663 N N . ARG A 1 85 ? -11.162 -3.838 -7.884 1.00 95.69 85 ARG A N 1
ATOM 664 C CA . ARG A 1 85 ? -11.167 -3.294 -9.249 1.00 95.69 85 ARG A CA 1
ATOM 665 C C . ARG A 1 85 ? -10.329 -2.021 -9.361 1.00 95.69 85 ARG A C 1
ATOM 667 O O . ARG A 1 85 ? -9.544 -1.909 -10.285 1.00 95.69 85 ARG A O 1
ATOM 674 N N . GLU A 1 86 ? -10.469 -1.080 -8.426 1.00 95.62 86 GLU A N 1
ATOM 675 C CA . GLU A 1 86 ? -9.678 0.160 -8.448 1.00 95.62 86 GLU A CA 1
ATOM 676 C C . GLU A 1 86 ? -8.174 -0.115 -8.349 1.00 95.62 86 GLU A C 1
ATOM 678 O O . GLU A 1 86 ? -7.400 0.531 -9.054 1.00 95.62 86 GLU A O 1
ATOM 683 N N . VAL A 1 87 ? -7.775 -1.086 -7.522 1.00 95.06 87 VAL A N 1
ATOM 684 C CA . VAL A 1 87 ? -6.373 -1.507 -7.380 1.00 95.06 87 VAL A CA 1
ATOM 685 C C . VAL A 1 87 ? -5.873 -2.172 -8.665 1.00 95.06 87 VAL A C 1
ATOM 687 O O . VAL A 1 87 ? -4.863 -1.745 -9.218 1.00 95.06 87 VAL A O 1
ATOM 690 N N . SER A 1 88 ? -6.591 -3.172 -9.182 1.00 93.62 88 SER A N 1
ATOM 691 C CA . SER A 1 88 ? -6.199 -3.887 -10.403 1.00 93.62 88 SER A CA 1
ATOM 692 C C . SER A 1 88 ? -6.158 -2.971 -11.629 1.00 93.62 88 SER A C 1
ATOM 694 O O . SER A 1 88 ? -5.198 -3.023 -12.393 1.00 93.62 88 SER A O 1
AT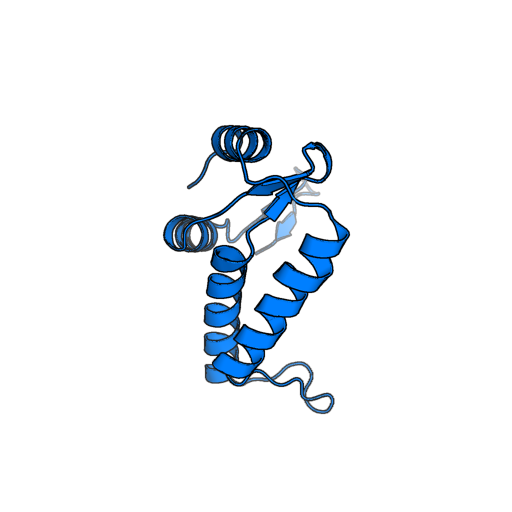OM 696 N N . ASP A 1 89 ? -7.145 -2.083 -11.786 1.00 94.31 89 ASP A N 1
ATOM 697 C CA . ASP A 1 89 ? -7.166 -1.091 -12.863 1.00 94.31 89 ASP A CA 1
ATOM 698 C C . ASP A 1 89 ? -5.962 -0.144 -12.766 1.00 94.31 89 ASP A C 1
ATOM 700 O O . ASP A 1 89 ? -5.386 0.218 -13.789 1.00 94.31 89 ASP A O 1
ATOM 704 N N . ALA A 1 90 ? -5.580 0.285 -11.559 1.00 92.81 90 ALA A N 1
ATOM 705 C CA . ALA A 1 90 ? -4.434 1.172 -11.370 1.00 92.81 90 ALA A CA 1
ATOM 706 C C . ALA A 1 90 ? -3.115 0.487 -11.751 1.00 92.81 90 ALA A C 1
ATOM 708 O O . ALA A 1 90 ? -2.307 1.089 -12.453 1.00 92.81 90 ALA A O 1
ATOM 709 N N . VAL A 1 91 ? -2.928 -0.775 -11.352 1.00 93.06 91 VAL A N 1
ATOM 710 C CA . VAL A 1 91 ? -1.735 -1.561 -11.703 1.00 93.06 91 VAL A CA 1
ATOM 711 C C . VAL A 1 91 ? -1.665 -1.807 -13.212 1.00 93.06 91 VAL A C 1
ATOM 713 O O . VAL A 1 91 ? -0.620 -1.590 -13.815 1.00 93.06 91 VAL A O 1
ATOM 716 N N . ALA A 1 92 ? -2.778 -2.185 -13.847 1.00 92.88 92 ALA A N 1
ATOM 717 C CA . ALA A 1 92 ? -2.819 -2.458 -15.285 1.00 92.88 92 ALA A CA 1
ATOM 718 C C . ALA A 1 92 ? -2.550 -1.216 -16.155 1.00 92.88 92 ALA A C 1
ATOM 720 O O . ALA A 1 92 ? -2.060 -1.341 -17.273 1.00 92.88 92 ALA A O 1
ATOM 721 N N . ASN A 1 93 ? -2.876 -0.022 -15.651 1.00 92.19 93 ASN A N 1
ATOM 722 C CA . ASN A 1 93 ? -2.654 1.247 -16.349 1.00 92.19 93 ASN A CA 1
ATOM 723 C C . ASN A 1 93 ? -1.390 1.984 -15.871 1.00 92.19 93 ASN A C 1
ATOM 725 O O . ASN A 1 93 ? -1.189 3.144 -16.242 1.00 92.19 93 ASN A O 1
ATOM 729 N N . ALA A 1 94 ? -0.554 1.354 -15.040 1.00 90.50 94 ALA A N 1
ATOM 730 C CA . ALA A 1 94 ? 0.688 1.959 -14.586 1.00 90.50 94 ALA A CA 1
ATOM 731 C C . ALA A 1 94 ? 1.642 2.167 -15.782 1.00 90.50 94 ALA A C 1
ATOM 733 O O . ALA A 1 94 ? 1.799 1.269 -16.614 1.00 90.50 94 ALA A O 1
ATOM 734 N N . PRO A 1 95 ? 2.279 3.345 -15.911 1.00 89.56 95 PRO A N 1
ATOM 735 C CA . PRO A 1 95 ? 3.180 3.609 -17.022 1.00 89.56 95 PRO A CA 1
ATOM 736 C C . PRO A 1 95 ? 4.423 2.718 -16.917 1.00 89.56 95 PRO A C 1
ATOM 738 O O . PRO A 1 95 ? 5.193 2.832 -15.972 1.00 89.56 95 PRO A O 1
ATOM 741 N N . GLY A 1 96 ? 4.659 1.877 -17.926 1.00 89.50 96 GLY A N 1
ATOM 742 C CA . GLY A 1 96 ? 5.860 1.030 -18.013 1.00 89.50 96 GLY A CA 1
ATOM 743 C C . GLY A 1 96 ? 7.131 1.770 -18.443 1.00 89.50 96 GLY A C 1
ATOM 744 O O . GLY A 1 96 ? 8.127 1.140 -18.760 1.00 89.50 96 GLY A O 1
ATOM 745 N N . ARG A 1 97 ? 7.090 3.102 -18.544 1.00 90.94 97 ARG A N 1
ATOM 746 C CA . ARG A 1 97 ? 8.264 3.929 -18.829 1.00 90.94 97 ARG A CA 1
ATOM 747 C C . ARG A 1 97 ? 8.120 5.303 -18.199 1.00 90.94 97 ARG A C 1
ATOM 749 O O . ARG A 1 97 ? 7.040 5.896 -18.242 1.00 90.94 97 ARG A O 1
ATOM 756 N N . CYS A 1 98 ? 9.220 5.833 -17.690 1.00 91.25 98 CYS A N 1
ATOM 757 C CA . CYS A 1 98 ? 9.324 7.203 -17.211 1.00 91.25 98 CYS A CA 1
ATOM 758 C C . CYS A 1 98 ? 10.380 7.936 -18.042 1.00 91.25 98 CYS A C 1
ATOM 760 O O . CYS A 1 98 ? 11.439 7.382 -18.327 1.00 91.25 98 CYS A O 1
ATOM 762 N N . ILE A 1 99 ? 10.091 9.168 -18.456 1.00 92.31 99 ILE A N 1
ATOM 763 C CA . ILE A 1 99 ? 11.044 10.029 -19.163 1.00 92.31 99 ILE A CA 1
ATOM 764 C C . ILE A 1 99 ? 11.289 11.240 -18.274 1.00 92.31 99 ILE A C 1
ATOM 766 O O . ILE A 1 99 ? 10.338 11.913 -17.881 1.00 92.31 99 ILE A O 1
ATOM 770 N N . MET A 1 100 ? 12.551 11.526 -17.979 1.00 94.56 100 MET A N 1
ATOM 771 C CA . MET A 1 100 ? 12.958 12.683 -17.179 1.00 94.56 100 MET A CA 1
ATOM 772 C C . MET A 1 100 ? 14.073 13.421 -17.906 1.00 94.56 100 MET A C 1
ATOM 774 O O . MET A 1 100 ? 14.883 12.810 -18.604 1.00 94.56 100 MET A O 1
ATOM 778 N N . GLY A 1 101 ? 14.115 14.736 -17.712 1.00 94.69 101 GLY A N 1
ATOM 779 C CA . GLY A 1 101 ? 15.059 15.610 -18.394 1.00 94.69 101 GLY A CA 1
ATOM 780 C C . GLY A 1 101 ? 14.679 15.879 -19.849 1.00 94.69 101 GLY A C 1
ATOM 781 O O . GLY A 1 101 ? 13.700 15.357 -20.390 1.00 94.69 101 GLY A O 1
ATOM 782 N N . GLU A 1 102 ? 15.479 16.719 -20.491 1.00 95.31 102 GLU A N 1
ATOM 783 C CA . GLU A 1 102 ? 15.286 17.153 -21.869 1.00 95.31 102 GLU A CA 1
ATOM 784 C C . GLU A 1 102 ? 16.624 17.250 -22.608 1.00 95.31 102 GLU A C 1
ATOM 786 O O . GLU A 1 102 ? 17.699 17.221 -22.008 1.00 95.31 102 GLU A O 1
ATOM 791 N N . GLY A 1 103 ? 16.574 17.326 -23.939 1.00 94.50 103 GLY A N 1
ATOM 792 C CA . GLY A 1 103 ? 17.777 17.445 -24.761 1.00 94.50 103 GLY A CA 1
ATOM 793 C C . GLY A 1 103 ? 18.779 16.308 -24.523 1.00 94.50 103 GLY A C 1
ATOM 794 O O . GLY A 1 103 ? 18.434 15.133 -24.661 1.00 94.50 103 GLY A O 1
ATOM 795 N N . LYS A 1 104 ? 20.026 16.672 -24.200 1.00 93.25 104 LYS A N 1
ATOM 796 C CA . LYS A 1 104 ? 21.122 15.725 -23.932 1.00 93.25 104 LYS A CA 1
ATOM 797 C C . LYS A 1 104 ? 21.000 15.024 -22.577 1.00 93.25 104 LYS A C 1
ATOM 799 O O . LYS A 1 104 ? 21.543 13.935 -22.436 1.00 93.25 104 LYS A O 1
ATOM 804 N N . ASP A 1 105 ? 20.260 15.610 -21.639 1.00 95.69 105 ASP A N 1
ATOM 805 C CA . ASP A 1 105 ? 20.076 15.087 -20.281 1.00 95.69 105 ASP A CA 1
ATOM 806 C C . ASP A 1 105 ? 18.805 14.232 -20.159 1.00 95.69 105 ASP A C 1
ATOM 808 O O . ASP A 1 105 ? 18.448 13.777 -19.072 1.00 95.69 105 ASP A O 1
ATOM 812 N N . ARG A 1 106 ? 18.096 14.002 -21.275 1.00 95.56 106 ARG A N 1
ATOM 813 C CA . ARG A 1 106 ? 16.916 13.139 -21.304 1.00 95.56 106 ARG A CA 1
ATOM 814 C C . ARG A 1 106 ? 17.313 11.688 -21.049 1.00 95.56 106 ARG A C 1
ATOM 816 O O . ARG A 1 106 ? 18.037 11.091 -21.846 1.00 95.56 106 ARG A O 1
ATOM 823 N N . TYR A 1 107 ? 16.714 11.096 -20.025 1.00 93.75 107 TYR A N 1
ATOM 824 C CA . TYR A 1 107 ? 16.850 9.684 -19.697 1.00 93.75 107 TYR A CA 1
ATOM 825 C C . TYR A 1 107 ? 15.485 8.989 -19.702 1.00 93.75 107 TYR A C 1
ATOM 827 O O . TYR A 1 107 ? 14.465 9.579 -19.336 1.00 93.75 107 TYR A O 1
ATOM 835 N N . VAL A 1 108 ? 15.465 7.738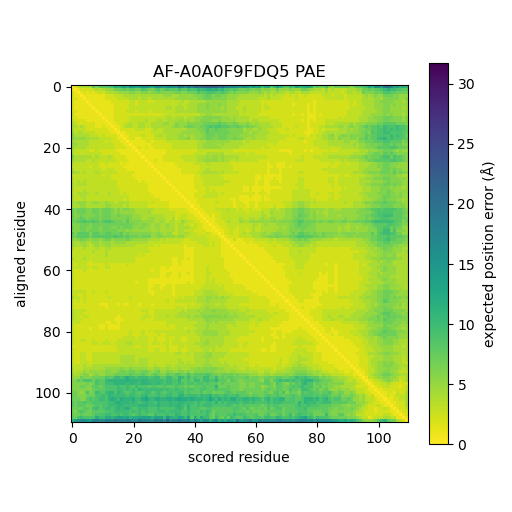 -20.164 1.00 92.62 108 VAL A N 1
ATOM 836 C CA . VAL A 1 108 ? 14.262 6.902 -20.229 1.00 92.62 108 VAL A CA 1
ATOM 837 C C . VAL A 1 108 ? 14.469 5.706 -19.309 1.00 92.62 108 VAL A C 1
ATOM 839 O O . VAL A 1 108 ? 15.288 4.838 -19.600 1.00 92.62 108 VAL A O 1
ATOM 842 N N . TRP A 1 109 ? 13.721 5.665 -18.208 1.00 87.75 109 TRP A N 1
ATOM 843 C CA . TRP A 1 109 ? 13.596 4.474 -17.372 1.00 87.75 109 TRP A CA 1
ATOM 844 C C . TRP A 1 109 ? 12.547 3.574 -18.014 1.00 87.75 109 TRP A C 1
ATOM 846 O O . TRP A 1 109 ? 11.430 4.029 -18.280 1.00 87.75 109 TRP A O 1
ATOM 856 N N . THR A 1 110 ? 12.936 2.335 -18.292 1.00 79.50 110 THR A N 1
ATOM 857 C CA . THR A 1 110 ? 12.102 1.301 -18.920 1.00 79.50 110 THR A CA 1
ATOM 858 C C . THR A 1 110 ? 12.056 0.089 -18.011 1.00 79.50 110 THR A C 1
ATOM 860 O O . THR A 1 110 ? 13.041 -0.084 -17.256 1.00 79.50 110 THR A O 1
#

Solvent-accessible surface area (backbone atoms only — not comparable to full-atom values): 6434 Å² total; per-residue (Å²): 117,82,52,70,68,58,52,55,51,33,34,74,70,31,57,74,49,59,67,67,55,43,52,54,60,39,48,48,44,47,50,52,54,38,29,62,75,56,70,61,77,91,47,86,93,51,81,78,70,94,46,69,67,59,50,52,38,51,53,54,40,50,52,51,43,46,36,72,57,35,46,77,35,79,93,64,32,8,37,31,77,47,53,64,65,51,53,52,46,43,62,75,65,52,77,77,57,50,77,47,74,56,85,92,65,46,45,74,51,109

InterPro domains:
  IPR008031 Monomethylamine methyltransferase MtmB [PF05369] (3-106)
  IPR036655 Monomethylamine methyltransferase MtmB superfamily [G3DSA:3.20.20.460] (1-110)
  IPR036655 Monomethylamine methyltransferase MtmB superfamily [SSF75098] (3-108)

pLDDT: mean 95.11, std 3.07, range [78.19, 98.06]

Sequence (110 aa):
MISVIEICRRAHTGTKMDQEGFDLDVVYGNARKLCEKYGIEYAPENPVPSDDDLADRVYQAAVDFVVQTGVYCTDTSRIIKLTRREVSDAVANAPGRCIMGEGKDRYVWT